Protein AF-A0AAV5ET46-F1 (afdb_monomer_lite)

Radius of gyration: 16.94 Å; chains: 1; bounding box: 36×22×48 Å

Organism: NCBI:txid191504

Foldseek 3Di:
DKDKDKDDDDPPQDPVNVVVVQVVQQPDDDQQDFRWDGKDKDWDWDFDQDVNDTDIDGPDIIMITITPDDPPHGD

Structure (mmCIF, N/CA/C/O backbone):
data_AF-A0AAV5ET46-F1
#
_entry.id   AF-A0AAV5ET46-F1
#
loop_
_atom_site.group_PDB
_atom_site.id
_atom_site.type_symbol
_atom_site.label_atom_id
_atom_site.label_alt_id
_atom_site.label_comp_id
_atom_site.label_asym_id
_atom_site.label_entity_id
_atom_site.label_seq_id
_atom_site.pdbx_PDB_ins_code
_atom_site.Cartn_x
_atom_site.Cartn_y
_atom_site.Cartn_z
_atom_site.occupancy
_atom_site.B_iso_or_equiv
_atom_site.auth_seq_id
_atom_site.auth_comp_id
_atom_site.auth_asym_id
_atom_site.auth_atom_id
_atom_site.pdbx_PDB_model_num
ATOM 1 N N . MET A 1 1 ? -17.217 3.548 -0.158 1.00 88.38 1 MET A N 1
ATOM 2 C CA . MET A 1 1 ? -16.148 4.302 -0.858 1.00 88.38 1 MET A CA 1
ATOM 3 C C . MET A 1 1 ? -14.810 3.960 -0.210 1.00 88.38 1 MET A C 1
ATOM 5 O O . MET A 1 1 ? -14.814 3.546 0.945 1.00 88.38 1 MET A O 1
ATOM 9 N N . VAL A 1 2 ? -13.698 4.098 -0.936 1.00 94.75 2 VAL A N 1
ATOM 10 C CA . VAL A 1 2 ? -12.340 3.774 -0.458 1.00 94.75 2 VAL A CA 1
ATOM 11 C C . VAL A 1 2 ? -11.468 5.019 -0.582 1.00 94.75 2 VAL A C 1
ATOM 13 O O . VAL A 1 2 ? -11.466 5.655 -1.633 1.00 94.75 2 VAL A O 1
ATOM 16 N N . ALA A 1 3 ? -10.737 5.360 0.476 1.00 95.38 3 ALA A N 1
ATOM 17 C CA . ALA A 1 3 ? -9.698 6.381 0.427 1.00 95.38 3 ALA A CA 1
ATOM 18 C C . ALA A 1 3 ? -8.367 5.727 0.034 1.00 95.38 3 ALA A C 1
ATOM 20 O O . ALA A 1 3 ? -7.981 4.707 0.606 1.00 95.38 3 ALA A O 1
ATOM 21 N N . MET A 1 4 ? -7.668 6.304 -0.943 1.00 95.38 4 MET A N 1
ATOM 22 C CA . MET A 1 4 ? -6.385 5.794 -1.426 1.00 95.38 4 MET A CA 1
ATOM 23 C C . MET A 1 4 ? -5.275 6.794 -1.125 1.00 95.38 4 MET A C 1
ATOM 25 O O . MET A 1 4 ? -5.382 7.970 -1.465 1.00 95.38 4 MET A O 1
ATOM 29 N N . LYS A 1 5 ? -4.194 6.319 -0.510 1.00 93.81 5 LYS A N 1
ATOM 30 C CA . LYS A 1 5 ? -2.985 7.104 -0.260 1.00 93.81 5 LYS A CA 1
ATOM 31 C C . LYS A 1 5 ? -1.835 6.528 -1.072 1.00 93.81 5 LYS A C 1
ATOM 33 O O . LYS A 1 5 ? -1.390 5.420 -0.782 1.00 93.81 5 LYS A O 1
ATOM 38 N N . GLN A 1 6 ? -1.350 7.273 -2.061 1.00 93.25 6 GLN A N 1
ATOM 39 C CA . GLN A 1 6 ? -0.144 6.896 -2.798 1.00 93.25 6 GLN A CA 1
ATOM 40 C C . GLN A 1 6 ? 1.073 6.958 -1.870 1.00 93.25 6 GLN A C 1
ATOM 42 O O . GLN A 1 6 ? 1.229 7.905 -1.095 1.00 93.25 6 GLN A O 1
ATOM 47 N N . ILE A 1 7 ? 1.934 5.950 -1.956 1.00 90.06 7 ILE A N 1
ATOM 48 C CA . ILE A 1 7 ? 3.221 5.898 -1.272 1.00 90.06 7 ILE A CA 1
ATOM 49 C C . ILE A 1 7 ? 4.328 5.615 -2.284 1.00 90.06 7 ILE A C 1
ATOM 51 O O . ILE A 1 7 ? 4.109 4.943 -3.290 1.00 90.06 7 ILE A O 1
ATOM 55 N N . HIS A 1 8 ? 5.523 6.107 -1.983 1.00 83.88 8 HIS A N 1
ATOM 56 C CA . HIS A 1 8 ? 6.740 5.718 -2.683 1.00 83.88 8 HIS A CA 1
ATOM 57 C C . HIS A 1 8 ? 7.504 4.790 -1.736 1.00 83.88 8 HIS A C 1
ATOM 59 O O . HIS A 1 8 ? 7.917 5.255 -0.668 1.00 83.88 8 HIS A O 1
ATOM 65 N N . PRO A 1 9 ? 7.604 3.481 -2.032 1.00 71.94 9 PRO A N 1
ATOM 66 C CA . PRO A 1 9 ? 8.359 2.570 -1.185 1.00 71.94 9 PRO A CA 1
ATOM 67 C C . PRO A 1 9 ? 9.815 3.043 -1.120 1.00 71.94 9 PRO A C 1
ATOM 69 O O . PRO A 1 9 ? 10.423 3.373 -2.137 1.00 71.94 9 PRO A O 1
ATOM 72 N N . SER A 1 10 ? 10.363 3.129 0.091 1.00 75.38 10 SER A N 1
ATOM 73 C CA . SER A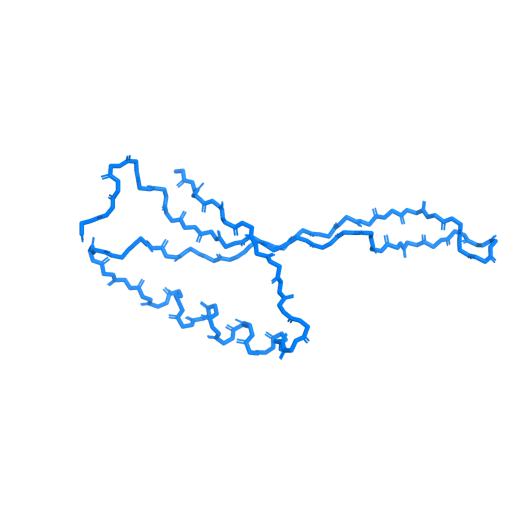 1 10 ? 11.785 3.413 0.280 1.00 75.38 10 SER A CA 1
ATOM 74 C C . SER A 1 10 ? 12.606 2.266 -0.302 1.00 75.38 10 SER A C 1
ATOM 76 O O . SER A 1 10 ? 12.247 1.111 -0.080 1.00 75.38 10 SER A O 1
ATOM 78 N N . GLN A 1 11 ? 13.729 2.572 -0.958 1.00 69.31 11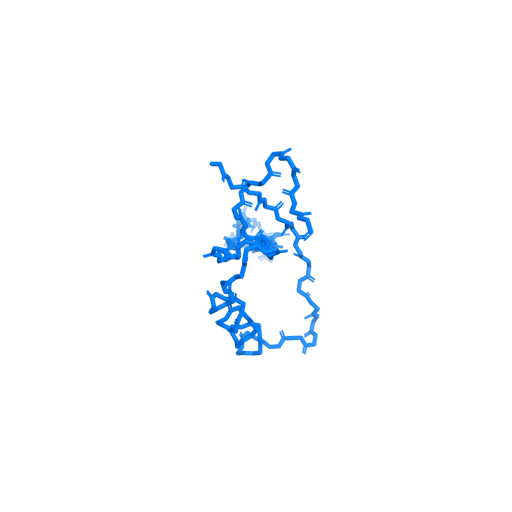 GLN A N 1
ATOM 79 C CA . GLN A 1 11 ? 14.633 1.551 -1.511 1.00 69.31 11 GLN A CA 1
ATOM 80 C C . GLN A 1 11 ? 15.127 0.549 -0.447 1.00 69.31 11 GLN A C 1
ATOM 82 O O . GLN A 1 11 ? 15.411 -0.597 -0.772 1.00 69.31 11 GLN A O 1
ATOM 87 N N . ASP A 1 12 ? 15.143 0.952 0.827 1.00 75.31 12 ASP A N 1
ATOM 88 C CA . ASP A 1 12 ? 15.585 0.121 1.954 1.00 75.31 12 ASP A CA 1
ATOM 89 C C . ASP A 1 12 ? 14.520 -0.849 2.497 1.00 75.31 12 ASP A C 1
ATOM 91 O O . ASP A 1 12 ? 14.798 -1.617 3.420 1.00 75.31 12 ASP A O 1
ATOM 95 N N . LEU A 1 13 ? 13.280 -0.806 1.994 1.00 82.25 13 LEU A N 1
ATOM 96 C CA . LEU A 1 13 ? 12.200 -1.662 2.486 1.00 82.25 13 LEU A CA 1
ATOM 97 C C . LEU A 1 13 ? 12.053 -2.885 1.584 1.00 82.25 13 LEU A C 1
ATOM 99 O O . LEU A 1 13 ? 11.570 -2.770 0.462 1.00 82.25 13 LEU A O 1
ATOM 103 N N . SER A 1 14 ? 12.405 -4.065 2.093 1.00 87.94 14 SER A N 1
ATOM 104 C CA . SER A 1 14 ? 12.186 -5.300 1.338 1.00 87.94 14 SER A CA 1
ATOM 105 C C . SER A 1 14 ? 10.697 -5.638 1.228 1.00 87.94 14 SER A C 1
ATOM 107 O O . SER A 1 14 ? 9.909 -5.325 2.127 1.00 87.94 14 SER A O 1
ATOM 109 N N . ASP A 1 15 ? 10.312 -6.365 0.178 1.00 87.06 15 ASP A N 1
ATOM 110 C CA . ASP A 1 15 ? 8.932 -6.834 -0.016 1.00 87.06 15 ASP A CA 1
ATOM 111 C C . ASP A 1 15 ? 8.407 -7.601 1.203 1.00 87.06 15 ASP A C 1
ATOM 113 O O . ASP A 1 15 ? 7.270 -7.414 1.634 1.00 87.06 15 ASP A O 1
ATOM 117 N N . ALA A 1 16 ? 9.255 -8.421 1.829 1.00 91.06 16 ALA A N 1
ATOM 118 C CA . ALA A 1 16 ? 8.898 -9.155 3.039 1.00 91.06 16 ALA A CA 1
ATOM 119 C C . ALA A 1 16 ? 8.581 -8.213 4.214 1.00 91.06 16 ALA A C 1
ATOM 121 O O . ALA A 1 16 ? 7.596 -8.420 4.928 1.00 91.06 16 ALA A O 1
ATOM 122 N N . GLN A 1 17 ? 9.379 -7.156 4.403 1.00 91.25 17 GLN A N 1
ATOM 123 C CA . GLN A 1 17 ? 9.140 -6.149 5.439 1.00 91.25 17 GLN A CA 1
ATOM 124 C C . GLN A 1 17 ? 7.894 -5.311 5.140 1.00 91.25 17 GLN A C 1
ATOM 126 O O . GLN A 1 17 ? 7.118 -5.017 6.053 1.00 91.25 17 GLN A O 1
ATOM 131 N N . PHE A 1 18 ? 7.676 -4.947 3.874 1.00 89.94 18 PHE A N 1
ATOM 132 C CA . PHE A 1 18 ? 6.464 -4.262 3.439 1.00 89.94 18 PHE A CA 1
ATOM 133 C C . PHE A 1 18 ? 5.225 -5.105 3.748 1.00 89.94 18 PHE A C 1
ATOM 135 O O . PHE A 1 18 ? 4.314 -4.648 4.443 1.00 89.94 18 PHE A O 1
ATOM 142 N N . MET A 1 19 ? 5.228 -6.373 3.337 1.00 90.88 19 MET A N 1
ATOM 14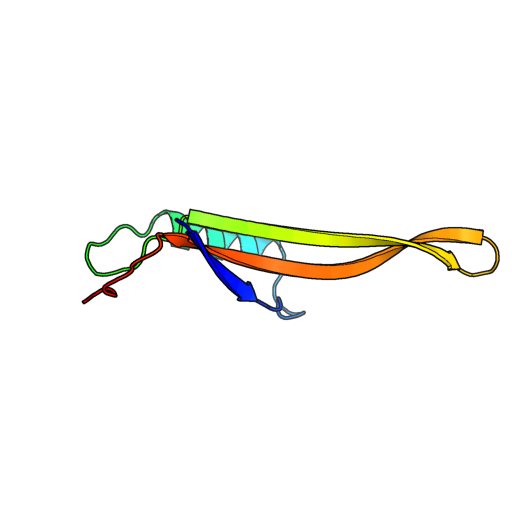3 C CA . MET A 1 19 ? 4.114 -7.289 3.564 1.00 90.88 19 MET A CA 1
ATOM 144 C C . MET A 1 19 ? 3.876 -7.570 5.049 1.00 90.88 19 MET A C 1
ATOM 146 O O . MET A 1 19 ? 2.723 -7.681 5.471 1.00 90.88 19 MET A O 1
ATOM 150 N N . ALA A 1 20 ? 4.928 -7.637 5.869 1.00 91.94 20 ALA A N 1
ATOM 151 C CA . ALA A 1 20 ? 4.787 -7.756 7.319 1.00 91.94 20 ALA A CA 1
ATOM 152 C C . ALA A 1 20 ? 4.054 -6.543 7.923 1.00 91.94 20 ALA A C 1
ATOM 154 O O . ALA A 1 20 ? 3.135 -6.714 8.729 1.00 91.94 20 ALA A O 1
ATOM 155 N N . LYS A 1 21 ? 4.394 -5.320 7.488 1.00 89.94 21 LYS A N 1
ATOM 156 C CA . LYS A 1 21 ? 3.700 -4.091 7.910 1.00 89.94 21 LYS A CA 1
ATOM 157 C C . LYS A 1 21 ? 2.242 -4.073 7.447 1.00 89.94 21 LYS A C 1
ATOM 159 O O . LYS A 1 21 ? 1.361 -3.794 8.255 1.00 89.94 21 LYS A O 1
ATOM 164 N N . VAL A 1 22 ? 1.977 -4.424 6.186 1.00 92.50 22 VAL A N 1
ATOM 165 C CA . VAL A 1 22 ? 0.613 -4.526 5.632 1.00 92.50 22 VAL A CA 1
ATOM 166 C C . VAL A 1 22 ? -0.237 -5.494 6.458 1.00 92.50 22 VAL A C 1
ATOM 168 O O . VAL A 1 22 ? -1.334 -5.135 6.880 1.00 92.50 22 VAL A O 1
ATOM 171 N N . LYS A 1 23 ? 0.276 -6.696 6.749 1.00 92.00 23 LYS A N 1
ATOM 172 C CA . LYS A 1 23 ? -0.436 -7.700 7.558 1.00 92.00 23 LYS A CA 1
ATOM 173 C C . LYS A 1 23 ? -0.761 -7.195 8.962 1.00 92.00 23 LYS A C 1
ATOM 175 O O . LYS A 1 23 ? -1.876 -7.404 9.430 1.00 92.00 23 LYS A O 1
ATOM 180 N N . SER A 1 24 ? 0.185 -6.512 9.607 1.00 92.12 24 SER A N 1
ATOM 181 C CA . SER A 1 24 ? -0.032 -5.914 10.929 1.00 92.12 24 SER A CA 1
ATOM 182 C C . SER A 1 24 ? -1.184 -4.899 10.910 1.00 92.12 24 SER A C 1
ATOM 184 O O . SER A 1 24 ? -2.072 -4.953 11.758 1.00 92.12 24 SER A O 1
ATOM 186 N N . LEU A 1 25 ? -1.239 -4.036 9.888 1.00 92.44 25 LEU A N 1
ATOM 187 C CA . LEU A 1 25 ? -2.277 -3.007 9.755 1.00 92.44 25 LEU A CA 1
ATOM 188 C C . LEU A 1 25 ? -3.674 -3.579 9.477 1.00 92.44 25 LEU A C 1
ATOM 190 O O . LEU A 1 25 ? -4.654 -3.032 9.975 1.00 92.44 25 LEU A O 1
ATOM 194 N N . ILE A 1 26 ? -3.781 -4.679 8.723 1.00 90.94 26 ILE A N 1
ATOM 195 C CA . ILE A 1 26 ? -5.074 -5.329 8.424 1.00 90.94 26 ILE A CA 1
ATOM 196 C C . ILE A 1 26 ? -5.769 -5.810 9.709 1.00 90.94 26 ILE A C 1
ATOM 198 O O . ILE A 1 26 ? -6.998 -5.798 9.793 1.00 90.94 26 ILE A O 1
ATOM 202 N N . GLY A 1 27 ? -4.994 -6.219 10.718 1.00 90.06 27 GLY A N 1
ATOM 203 C CA . GLY A 1 27 ? -5.522 -6.682 12.002 1.00 90.06 27 GLY A CA 1
ATOM 204 C C . GLY A 1 27 ? -6.043 -5.565 12.913 1.00 90.06 27 GLY A C 1
ATOM 205 O O . GLY A 1 27 ? -6.767 -5.845 13.869 1.00 90.06 27 GLY A O 1
ATOM 206 N N . VAL A 1 28 ? -5.706 -4.301 12.641 1.00 92.94 28 VAL A N 1
ATOM 207 C CA . VAL A 1 28 ? -6.088 -3.175 13.499 1.00 92.94 28 VAL A CA 1
ATOM 208 C C . VAL A 1 28 ? -7.545 -2.796 13.244 1.00 92.94 28 VAL A C 1
ATOM 210 O O . VAL A 1 28 ? -7.895 -2.233 12.207 1.00 92.94 28 VAL A O 1
ATOM 213 N N . LYS A 1 29 ? -8.408 -3.063 14.229 1.00 90.81 29 LYS A N 1
ATOM 214 C CA . LYS A 1 29 ? -9.822 -2.679 14.199 1.00 90.81 29 LYS A CA 1
ATOM 215 C C . LYS A 1 29 ? -10.205 -1.974 15.493 1.00 90.81 29 LYS A C 1
ATOM 217 O O . LYS A 1 29 ? -10.449 -2.610 16.513 1.00 90.81 29 LYS A O 1
ATOM 222 N N . HIS A 1 30 ? -10.275 -0.649 15.438 1.00 91.19 30 HIS A N 1
ATOM 223 C CA . HIS A 1 30 ? -10.657 0.186 16.570 1.00 91.19 30 HIS A CA 1
ATOM 224 C C . HIS A 1 30 ? -11.581 1.311 16.103 1.00 91.19 30 HIS A C 1
ATOM 226 O O . HIS A 1 30 ? -11.386 1.851 15.020 1.00 91.19 30 HIS A O 1
ATOM 232 N N . LYS A 1 31 ? -12.560 1.697 16.930 1.00 88.69 31 LYS A N 1
ATOM 233 C CA . LYS A 1 31 ? -13.583 2.706 16.587 1.00 88.69 31 LYS A CA 1
ATOM 234 C C . LYS A 1 31 ? -13.023 4.076 16.173 1.00 88.69 31 LYS A C 1
ATOM 236 O O . LYS A 1 31 ? -13.669 4.793 15.424 1.00 88.69 31 LYS A O 1
ATOM 241 N N . ASN A 1 32 ? -11.816 4.399 16.633 1.00 89.75 32 ASN A N 1
ATOM 242 C CA . ASN A 1 32 ? -11.148 5.678 16.381 1.00 89.75 32 ASN A CA 1
ATOM 243 C C . ASN A 1 32 ? -9.996 5.565 15.370 1.00 89.75 32 ASN A C 1
ATOM 245 O O . ASN A 1 32 ? -9.257 6.518 15.164 1.00 89.75 32 ASN A O 1
ATOM 249 N N . ILE A 1 33 ? -9.794 4.405 14.744 1.00 90.38 33 ILE A N 1
ATOM 250 C CA . ILE A 1 33 ? -8.755 4.213 13.726 1.00 90.38 33 ILE A CA 1
ATOM 251 C C . ILE A 1 33 ? -9.457 3.938 12.406 1.00 90.38 33 ILE A C 1
ATOM 253 O O . ILE A 1 33 ? -10.231 2.986 12.310 1.00 90.38 33 ILE A O 1
ATOM 257 N N . VAL A 1 34 ? -9.178 4.754 11.385 1.00 92.88 34 VAL A N 1
ATOM 258 C CA . VAL A 1 34 ? -9.683 4.482 10.036 1.00 92.88 34 VAL A CA 1
ATOM 259 C C . VAL A 1 34 ? -9.171 3.120 9.593 1.00 92.88 34 VAL A C 1
ATOM 261 O O . VAL A 1 34 ? -7.963 2.871 9.554 1.00 92.88 34 VAL A O 1
ATOM 264 N N . ARG A 1 35 ? -10.106 2.228 9.272 1.00 93.69 35 ARG A N 1
ATOM 265 C CA . ARG A 1 35 ? -9.789 0.844 8.959 1.00 93.69 35 ARG A CA 1
ATOM 266 C C . ARG A 1 35 ? -8.936 0.768 7.701 1.00 93.69 35 ARG A C 1
ATOM 268 O O . ARG A 1 35 ? -9.321 1.252 6.636 1.00 93.69 35 ARG A O 1
ATOM 275 N N . PHE A 1 36 ? -7.797 0.106 7.829 1.00 95.81 36 PHE A N 1
ATOM 276 C CA . PHE A 1 36 ? -6.982 -0.275 6.690 1.00 95.81 36 PHE A CA 1
ATOM 277 C C . PHE A 1 36 ? -7.610 -1.481 5.983 1.00 95.81 36 PHE A C 1
ATOM 279 O O . PHE A 1 36 ? -7.997 -2.459 6.625 1.00 95.81 36 PHE A O 1
ATOM 286 N N . LEU A 1 37 ? -7.736 -1.398 4.661 1.00 94.88 37 LEU A N 1
ATOM 287 C CA . LEU A 1 37 ? -8.363 -2.426 3.828 1.00 94.88 37 LEU A CA 1
ATOM 288 C C . LEU A 1 37 ? -7.332 -3.283 3.094 1.00 94.88 37 LEU A C 1
ATOM 290 O O . LEU A 1 37 ? -7.591 -4.452 2.824 1.00 94.88 37 LEU A O 1
ATOM 294 N N . GLY A 1 38 ? -6.173 -2.712 2.771 1.00 94.69 38 GLY A N 1
ATOM 295 C CA . GLY A 1 38 ? -5.126 -3.380 2.008 1.00 94.69 38 GLY A CA 1
ATOM 296 C C . GLY A 1 38 ? -4.312 -2.389 1.187 1.00 94.69 38 GLY A C 1
ATOM 297 O O . GLY A 1 38 ? -4.333 -1.186 1.441 1.00 94.69 38 GLY A O 1
ATOM 298 N N . TYR A 1 39 ? -3.599 -2.889 0.186 1.00 94.38 39 TYR A N 1
ATOM 299 C CA . TYR A 1 39 ? -2.859 -2.059 -0.758 1.00 94.38 39 TYR A CA 1
ATOM 300 C C . TYR A 1 39 ? -3.185 -2.460 -2.198 1.00 94.38 39 TYR A C 1
ATOM 302 O O . TYR A 1 39 ? -3.620 -3.581 -2.457 1.00 94.38 39 TYR A O 1
ATOM 310 N N . CYS A 1 40 ? -2.963 -1.536 -3.125 1.00 92.31 40 CYS A N 1
ATOM 311 C CA . CYS A 1 40 ? -3.052 -1.745 -4.562 1.00 92.31 40 CYS A CA 1
ATOM 312 C C . CYS A 1 40 ? -1.712 -1.350 -5.188 1.00 92.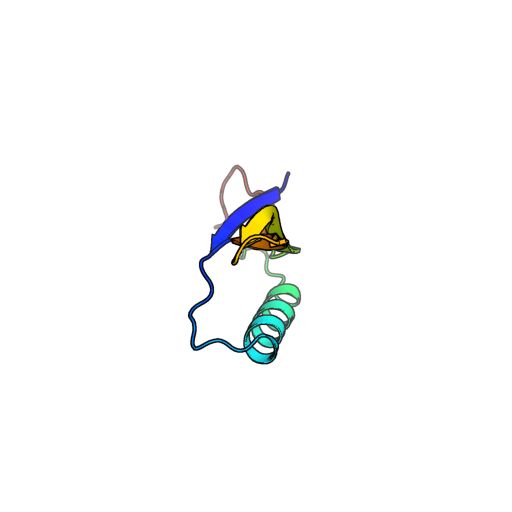31 40 CYS A C 1
ATOM 314 O O . CYS A 1 40 ? -1.206 -0.261 -4.917 1.00 92.31 40 CYS A O 1
ATOM 316 N N . GLY A 1 41 ? -1.128 -2.241 -5.985 1.00 90.75 41 GLY A N 1
ATOM 317 C CA . GLY A 1 41 ? 0.053 -1.957 -6.796 1.00 90.75 41 GLY A CA 1
ATOM 318 C C . GLY A 1 41 ? -0.358 -1.742 -8.247 1.00 90.75 41 GLY A C 1
ATOM 319 O O . GLY A 1 41 ? -1.183 -2.490 -8.767 1.00 90.75 41 GLY A O 1
ATOM 320 N N . TYR A 1 42 ? 0.208 -0.729 -8.887 1.00 89.25 42 TYR A N 1
ATOM 321 C CA . TYR A 1 42 ? 0.051 -0.468 -10.309 1.00 89.25 42 TYR A CA 1
ATOM 322 C C . TYR A 1 42 ? 1.429 -0.324 -10.945 1.00 89.25 42 TYR A C 1
ATOM 324 O O . TYR A 1 42 ? 2.221 0.513 -10.510 1.00 89.25 42 TYR A O 1
ATOM 332 N N . THR A 1 43 ? 1.681 -1.108 -11.986 1.00 90.00 43 THR A N 1
ATOM 333 C CA . THR A 1 43 ? 2.877 -0.997 -12.822 1.00 90.00 43 THR A CA 1
ATOM 334 C C . THR A 1 43 ? 2.439 -0.553 -14.207 1.00 90.00 43 THR A C 1
ATOM 336 O O . THR A 1 43 ? 1.569 -1.174 -14.815 1.00 90.00 43 THR A O 1
ATOM 339 N N . HIS A 1 44 ? 3.013 0.544 -14.694 1.00 89.75 44 HIS A N 1
ATOM 340 C CA . HIS A 1 44 ? 2.857 0.966 -16.076 1.00 89.75 44 HIS A CA 1
ATOM 341 C C . HIS A 1 44 ? 3.990 0.363 -16.899 1.00 89.75 44 HIS A C 1
ATOM 343 O O . HIS A 1 44 ? 5.144 0.782 -16.791 1.00 89.75 44 HIS A O 1
ATOM 349 N N . GLU A 1 45 ? 3.633 -0.615 -17.721 1.00 92.62 45 GLU A N 1
ATOM 350 C CA . GLU A 1 45 ? 4.538 -1.278 -18.650 1.00 92.62 45 GLU A CA 1
ATOM 351 C C . GLU A 1 45 ? 4.314 -0.722 -20.057 1.00 92.62 45 GLU A C 1
ATOM 353 O O . GLU A 1 45 ? 3.176 -0.581 -20.511 1.00 92.62 45 GLU A O 1
ATOM 358 N N . VAL A 1 46 ? 5.399 -0.407 -20.761 1.00 93.62 46 VAL A N 1
ATOM 359 C CA . VAL A 1 46 ? 5.348 0.024 -22.162 1.00 93.62 46 VAL A CA 1
ATOM 360 C C . VAL A 1 46 ? 6.299 -0.806 -23.005 1.00 93.62 46 VAL A C 1
ATOM 362 O O . VAL A 1 46 ? 7.363 -1.221 -22.548 1.00 93.62 46 VAL A O 1
ATOM 365 N N . VAL A 1 47 ? 5.930 -1.033 -24.265 1.00 95.25 47 VAL A N 1
ATOM 366 C CA . VAL A 1 47 ? 6.850 -1.608 -25.248 1.00 95.25 47 VAL A CA 1
ATOM 367 C C . VAL A 1 47 ? 7.655 -0.473 -25.865 1.00 95.25 47 VAL A C 1
ATOM 369 O O . VAL A 1 47 ? 7.092 0.423 -26.493 1.00 95.25 47 VAL A O 1
ATOM 372 N N . MET A 1 48 ? 8.973 -0.508 -25.695 1.00 94.19 48 MET A N 1
ATOM 373 C CA . MET A 1 48 ? 9.877 0.466 -26.301 1.00 94.19 48 MET A CA 1
ATOM 374 C C . MET A 1 48 ? 11.131 -0.200 -26.862 1.00 94.19 48 MET A C 1
ATOM 376 O O . MET A 1 48 ? 11.540 -1.277 -26.425 1.00 94.19 48 MET A O 1
ATOM 380 N N . LYS A 1 49 ? 11.769 0.458 -27.835 1.00 95.00 49 LYS A N 1
ATOM 381 C CA . LYS A 1 49 ? 13.038 -0.012 -28.393 1.00 95.00 49 LYS A CA 1
ATOM 382 C C . LYS A 1 49 ? 14.173 0.224 -27.405 1.00 95.00 49 LYS A C 1
ATOM 384 O O . LYS A 1 49 ? 14.589 1.360 -27.193 1.00 95.00 49 LYS A O 1
ATOM 389 N N . VAL A 1 50 ? 14.715 -0.862 -26.871 1.00 92.00 50 VAL A N 1
ATOM 390 C CA . VAL A 1 50 ? 15.921 -0.884 -26.039 1.00 92.00 50 VAL A CA 1
ATOM 391 C C . VAL A 1 50 ? 16.982 -1.675 -26.795 1.00 92.00 50 VAL A C 1
ATOM 393 O O . VAL A 1 50 ? 16.786 -2.851 -27.108 1.00 92.00 50 VAL A O 1
ATOM 396 N N . GLU A 1 51 ? 18.094 -1.018 -27.136 1.00 92.50 51 GLU A N 1
ATOM 397 C CA . GLU A 1 51 ? 19.188 -1.615 -27.926 1.00 92.50 51 GLU A CA 1
ATOM 398 C C . GLU A 1 51 ? 18.712 -2.177 -29.282 1.00 92.50 51 GLU A C 1
ATOM 400 O O . GLU A 1 51 ? 19.114 -3.254 -29.721 1.00 92.50 51 GLU A O 1
ATOM 405 N N . GLY A 1 52 ? 17.796 -1.460 -29.941 1.00 93.19 52 GLY A N 1
ATOM 406 C CA . GLY A 1 52 ? 17.266 -1.831 -31.259 1.00 93.19 52 GLY A CA 1
ATOM 407 C C . GLY A 1 52 ? 16.246 -2.974 -31.258 1.00 93.19 52 GLY A C 1
ATOM 408 O O . GLY A 1 52 ? 15.755 -3.331 -32.327 1.00 93.19 52 GLY A O 1
ATOM 409 N N . LYS A 1 53 ? 15.893 -3.521 -30.089 1.00 95.19 53 LYS A N 1
ATOM 410 C CA . LYS A 1 53 ? 14.867 -4.560 -29.928 1.00 95.19 53 LYS A CA 1
ATOM 411 C C . LYS A 1 53 ? 13.694 -4.026 -29.120 1.00 95.19 53 LYS A C 1
ATOM 413 O O . LYS A 1 53 ? 13.898 -3.283 -28.162 1.00 95.19 53 LYS A O 1
ATOM 418 N N . ASP A 1 54 ? 12.486 -4.437 -29.477 1.00 96.06 54 ASP A N 1
ATOM 419 C CA . ASP A 1 54 ? 11.301 -4.123 -28.685 1.00 96.06 54 ASP A CA 1
ATOM 420 C C . ASP A 1 54 ? 11.366 -4.899 -27.365 1.00 96.06 54 ASP A C 1
ATOM 422 O O . ASP A 1 54 ? 11.529 -6.122 -27.351 1.00 96.06 54 ASP A O 1
ATOM 426 N N . ARG A 1 55 ? 11.296 -4.175 -26.248 1.00 95.00 55 ARG A N 1
ATOM 427 C CA . ARG A 1 55 ? 11.258 -4.737 -24.897 1.00 95.00 55 ARG A CA 1
ATOM 428 C C . ARG A 1 55 ? 10.096 -4.134 -24.130 1.00 95.00 55 ARG A C 1
ATOM 430 O O . ARG A 1 55 ? 9.788 -2.956 -24.298 1.00 95.00 55 ARG A O 1
ATOM 437 N N . MET A 1 56 ? 9.487 -4.947 -23.279 1.00 93.69 56 MET A N 1
ATOM 438 C CA . MET A 1 56 ? 8.553 -4.477 -22.265 1.00 93.69 56 MET A CA 1
ATOM 439 C C . MET A 1 56 ? 9.365 -3.892 -21.111 1.00 93.69 56 MET A C 1
ATOM 441 O O . MET A 1 56 ? 10.282 -4.547 -20.613 1.00 93.69 56 MET A O 1
ATOM 445 N N . VAL A 1 57 ? 9.087 -2.642 -20.761 1.00 92.50 57 VAL A N 1
ATOM 446 C CA . VAL A 1 57 ? 9.819 -1.895 -19.740 1.00 92.50 57 VAL A CA 1
ATOM 447 C C . VAL A 1 57 ? 8.827 -1.290 -18.760 1.00 92.50 57 VAL A C 1
ATOM 449 O O . VAL A 1 57 ? 7.896 -0.588 -19.163 1.00 92.50 57 VAL A O 1
ATOM 452 N N . ASP A 1 58 ? 9.075 -1.521 -17.477 1.00 90.88 58 ASP A N 1
ATOM 453 C CA . ASP A 1 58 ? 8.394 -0.850 -16.378 1.00 90.88 58 ASP A CA 1
ATOM 454 C C . ASP A 1 58 ? 8.878 0.598 -16.319 1.00 90.88 58 ASP A C 1
ATOM 456 O O . ASP A 1 58 ? 10.038 0.868 -15.997 1.00 90.88 58 ASP A O 1
ATOM 460 N N . ILE A 1 59 ? 8.000 1.544 -16.635 1.00 88.56 59 ILE A N 1
ATOM 461 C CA . ILE A 1 59 ? 8.340 2.975 -16.596 1.00 88.56 59 ILE A CA 1
ATOM 462 C C . ILE A 1 59 ? 7.839 3.659 -15.331 1.00 88.56 59 ILE A C 1
ATOM 464 O O . ILE A 1 59 ? 8.335 4.723 -14.965 1.00 88.56 59 ILE A O 1
ATOM 468 N N . GLU A 1 60 ? 6.858 3.068 -14.654 1.00 86.56 60 GLU A N 1
ATOM 469 C CA . GLU A 1 60 ? 6.306 3.631 -13.432 1.00 86.56 60 GLU A CA 1
ATOM 470 C C . GLU A 1 60 ? 5.721 2.537 -12.542 1.00 86.56 60 GLU A C 1
ATOM 472 O O . GLU A 1 60 ? 4.930 1.713 -12.995 1.00 86.56 60 GLU A O 1
ATOM 477 N N . GLN A 1 61 ? 6.064 2.570 -11.257 1.00 87.56 61 GLN A N 1
ATOM 478 C CA . GLN A 1 61 ? 5.463 1.725 -10.233 1.00 87.56 61 GLN A CA 1
ATOM 479 C C . GLN A 1 61 ? 4.816 2.619 -9.175 1.00 8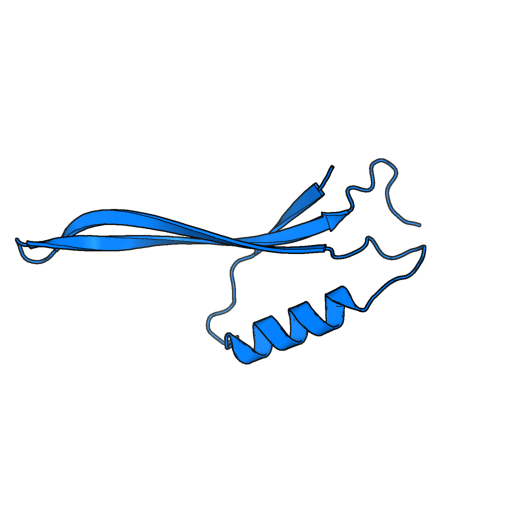7.56 61 GLN A C 1
ATOM 481 O O . GLN A 1 61 ? 5.453 3.508 -8.608 1.00 87.56 61 GLN A O 1
ATOM 486 N N . LYS A 1 62 ? 3.532 2.390 -8.910 1.00 90.50 62 LYS A N 1
ATOM 487 C CA . LYS A 1 62 ? 2.738 3.115 -7.917 1.00 90.50 62 LYS A CA 1
ATOM 488 C C . LYS A 1 62 ? 2.165 2.132 -6.914 1.00 90.50 62 LYS A C 1
ATOM 490 O O . LYS A 1 62 ? 1.549 1.140 -7.290 1.00 90.50 62 LYS A O 1
ATOM 495 N N . ILE A 1 63 ? 2.306 2.441 -5.630 1.00 92.00 63 ILE A N 1
ATOM 496 C CA . ILE A 1 63 ? 1.656 1.690 -4.558 1.00 92.00 63 ILE A CA 1
ATOM 497 C C . ILE A 1 63 ? 0.675 2.617 -3.852 1.00 92.00 63 ILE A C 1
ATOM 499 O O . ILE A 1 63 ? 1.014 3.736 -3.469 1.00 92.00 63 ILE A O 1
ATOM 503 N N . PHE A 1 64 ? -0.544 2.135 -3.654 1.00 94.38 64 PHE A N 1
ATOM 504 C CA . PHE A 1 64 ? -1.602 2.827 -2.938 1.00 94.38 64 PHE A CA 1
ATOM 505 C C . PHE A 1 64 ? -1.991 2.030 -1.703 1.00 94.38 64 PHE A C 1
ATOM 507 O O . PHE A 1 64 ? -2.272 0.839 -1.784 1.00 94.38 64 PHE A O 1
ATOM 514 N N . LEU A 1 65 ? -2.051 2.694 -0.557 1.00 94.62 65 LEU A N 1
ATOM 515 C CA . LEU A 1 65 ? -2.658 2.165 0.656 1.00 94.62 65 LEU A CA 1
ATOM 516 C C . LEU A 1 65 ? -4.155 2.482 0.637 1.00 94.62 65 LEU A C 1
ATOM 518 O O . LEU A 1 65 ? -4.541 3.633 0.426 1.00 94.62 65 LEU A O 1
ATOM 522 N N . CYS A 1 66 ? -4.989 1.472 0.858 1.00 95.75 66 CYS A N 1
ATOM 523 C CA . CYS A 1 66 ? -6.440 1.566 0.790 1.00 95.75 66 CYS A CA 1
ATOM 524 C C . CYS A 1 66 ? -7.044 1.566 2.196 1.00 95.75 66 CYS A C 1
ATOM 526 O O . CYS A 1 66 ? -6.775 0.677 3.004 1.00 95.75 66 CYS A O 1
ATOM 528 N N . PHE A 1 67 ? -7.910 2.536 2.460 1.00 95.12 67 PHE A N 1
ATOM 529 C CA . PHE A 1 67 ? -8.599 2.718 3.731 1.00 95.12 67 PHE A CA 1
ATOM 530 C C . PHE A 1 67 ? -10.105 2.828 3.512 1.00 95.12 67 PHE A C 1
ATOM 532 O O . PHE A 1 67 ? -10.567 3.241 2.443 1.00 95.12 67 PHE A O 1
ATOM 539 N N . GLU A 1 68 ? -10.883 2.494 4.538 1.00 94.25 68 GLU A N 1
ATOM 540 C CA . GLU A 1 68 ? -12.293 2.873 4.576 1.00 94.25 68 GLU A CA 1
ATOM 541 C C . GLU A 1 68 ? -12.411 4.393 4.440 1.00 94.25 68 GLU A C 1
ATOM 543 O O . GLU A 1 68 ? -11.687 5.161 5.075 1.00 94.25 68 GLU A O 1
ATOM 548 N N . TYR A 1 69 ? -13.312 4.841 3.572 1.00 93.44 69 TYR A N 1
ATOM 549 C CA . TYR A 1 69 ? -13.592 6.261 3.449 1.00 93.44 69 TYR A CA 1
ATOM 550 C C . TYR A 1 69 ? -14.397 6.742 4.664 1.00 93.44 69 TYR A C 1
ATOM 552 O O . TYR A 1 69 ? -15.495 6.242 4.910 1.00 93.44 69 TYR A O 1
ATOM 560 N N . ALA A 1 70 ? -13.860 7.721 5.392 1.00 91.38 70 ALA A N 1
ATOM 561 C CA . ALA A 1 70 ? -14.479 8.324 6.571 1.00 91.38 70 ALA A CA 1
ATOM 562 C C . ALA A 1 70 ? -14.858 9.792 6.276 1.00 91.38 70 ALA A C 1
ATOM 564 O O . ALA A 1 70 ? -14.037 10.685 6.490 1.00 91.38 70 ALA A O 1
ATOM 565 N N . PRO A 1 71 ? -16.076 10.069 5.769 1.00 83.75 71 PRO A N 1
ATOM 566 C CA . PRO A 1 71 ? -16.470 11.410 5.314 1.00 83.75 71 PRO A CA 1
ATOM 567 C C . PRO A 1 71 ? -16.494 12.465 6.427 1.00 83.75 71 PRO A C 1
ATOM 569 O O . PRO A 1 71 ? -16.245 13.634 6.160 1.00 83.75 71 PRO A O 1
ATOM 572 N N . ASN A 1 72 ? -16.756 12.049 7.669 1.00 84.06 72 ASN A N 1
ATOM 573 C CA . ASN A 1 72 ? -16.834 12.933 8.836 1.00 84.06 72 ASN A CA 1
ATOM 574 C C . ASN A 1 72 ? -15.570 12.861 9.714 1.00 84.06 72 ASN A C 1
ATOM 576 O O . ASN A 1 72 ? -15.590 13.306 10.858 1.00 84.06 72 ASN A O 1
ATOM 580 N N . GLY A 1 73 ? -14.488 12.270 9.193 1.00 70.50 73 GLY A N 1
ATOM 581 C CA . GLY A 1 73 ? -13.280 11.974 9.959 1.00 70.50 73 GLY A CA 1
ATOM 582 C C . GLY A 1 73 ? -13.454 10.825 10.959 1.00 70.50 73 GLY A C 1
ATOM 583 O O . GLY A 1 73 ? -14.515 10.205 11.063 1.00 70.50 73 GLY A O 1
ATOM 584 N N . ASN A 1 74 ? -12.376 10.519 11.675 1.00 68.31 74 ASN A N 1
ATOM 585 C CA . ASN A 1 74 ? -12.376 9.706 12.888 1.00 68.31 74 ASN A CA 1
ATOM 586 C C . ASN A 1 74 ? -12.018 10.605 14.085 1.00 68.31 74 ASN A C 1
ATOM 588 O O . ASN A 1 74 ? -11.334 11.612 13.912 1.00 68.31 74 ASN A O 1
ATOM 592 N N . LEU A 1 75 ? -12.520 10.259 15.274 1.00 61.28 75 LEU A N 1
ATOM 593 C CA . LEU A 1 75 ? -12.360 11.043 16.504 1.00 61.28 75 LEU A CA 1
ATOM 594 C C . LEU A 1 75 ? -11.122 10.621 17.304 1.00 61.28 75 LEU A C 1
ATOM 596 O O . LEU A 1 75 ? -10.983 9.397 17.546 1.00 61.28 75 LEU A O 1
#

InterPro domains:
  IPR000719 Protein kinase domain 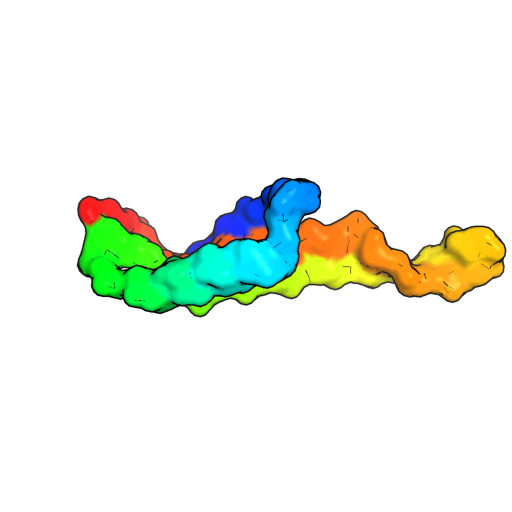[PS50011] (1-75)
  IPR011009 Protein kinase-like domain superfamily [SSF56112] (1-75)

pLDDT: mean 89.67, std 7.01, range [61.28, 96.06]

Secondary structure (DSSP, 8-state):
-EEEEEE---TT--HHHHHHHHHHHHT---TTSPPEEEEEEEEEEEEEEETTEEEEEEEEEEEEEEEE--TT---

Sequence (75 aa):
MVAMKQIHPSQDLSDAQFMAKVKSLIGVKHKNIVRFLGYCGYTHEVVMKVEGKDRMVDIEQKIFLCFEYAPNGNL